Protein AF-A0A523TK66-F1 (afdb_monomer)

Secondary structure (DSSP, 8-state):
-PPPHHHHHHHHHHHHHHHHHHHHHTTTT-EEEEEPPPPPSSPPS-SPP--EEEEE-TT--EEEEE-TTS-EEE--GGGHHHHHHHHHHHHHHHHHHHHHHHT-

Foldseek 3Di:
DEDDPLLVLLLVLLLVCLVVLCVVQPVPFWDKDKAFFDDDPDDDPDYDGWIKIFIAGPVRDTQKIDHSSLDIDGDDPVCVVSVVVSSVVSVVSSVVSSCVVVVD

Nearest PDB structures (foldseek):
  8tly-assembly2_B  TM=4.287E-01  e=1.032E+00  Homo sapiens
  5af0-assembly2_B  TM=2.964E-01  e=1.178E+00  Bombyx mori
  5af0-assembly1_A  TM=2.945E-01  e=1.258E+00  Bombyx mori
  4fr9-assembly1_A  TM=3.362E-01  e=5.384E+00  Bacteroides fragilis NCTC 9343
  4ybg-assembly1_A  TM=3.022E-01  e=4.416E+00  Drosophila melanogaster

Solvent-accessible surface area (backbone atoms only — not comparable to full-atom values): 5913 Å² total; per-residue (Å²): 82,81,62,54,68,71,58,47,45,24,26,52,35,24,57,61,42,52,62,55,48,39,60,73,76,35,58,92,71,38,44,83,44,80,43,73,49,84,83,56,99,71,75,72,79,46,63,82,81,59,50,37,40,36,35,21,39,90,88,64,48,75,35,32,40,45,30,38,91,69,57,64,51,75,74,38,77,91,49,43,69,58,50,54,52,48,52,51,52,37,52,47,44,19,48,53,42,40,33,59,74,71,73,101

pLDDT: mean 92.03, std 9.5, range [56.28, 98.38]

Structure (mmCIF, N/CA/C/O backbone):
data_AF-A0A523TK66-F1
#
_entry.id   AF-A0A523TK66-F1
#
loop_
_atom_site.group_PDB
_atom_site.id
_atom_site.type_symbol
_atom_site.label_atom_id
_atom_site.label_alt_id
_atom_site.label_comp_id
_atom_site.label_asym_id
_atom_site.label_entity_id
_atom_site.label_seq_id
_atom_site.pdbx_PDB_ins_code
_atom_site.Cartn_x
_atom_site.Cartn_y
_atom_site.Cartn_z
_atom_site.occupancy
_atom_site.B_iso_or_equiv
_atom_site.auth_seq_id
_atom_site.auth_comp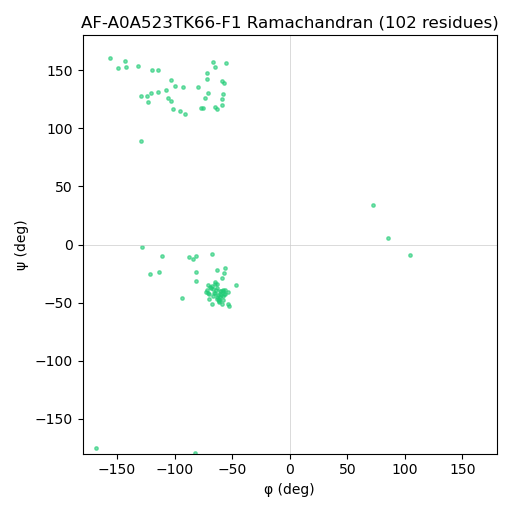_id
_atom_site.auth_asym_id
_atom_site.auth_atom_id
_atom_site.pdbx_PDB_model_num
ATOM 1 N N . MET A 1 1 ? 13.212 -17.825 -8.654 1.00 56.28 1 MET A N 1
ATOM 2 C CA . MET A 1 1 ? 12.532 -17.264 -9.837 1.00 56.28 1 MET A CA 1
ATOM 3 C C . MET A 1 1 ? 12.590 -15.759 -9.679 1.00 56.28 1 MET A C 1
ATOM 5 O O . MET A 1 1 ? 12.206 -15.297 -8.615 1.00 56.28 1 MET A O 1
ATOM 9 N N . VAL A 1 2 ? 13.178 -15.036 -10.632 1.00 67.25 2 VAL A N 1
ATOM 10 C CA . VAL A 1 2 ? 13.278 -13.569 -10.564 1.00 67.25 2 VAL A CA 1
ATOM 11 C C . VAL A 1 2 ? 11.933 -12.985 -10.990 1.00 67.25 2 VAL A C 1
ATOM 13 O O . VAL A 1 2 ? 11.325 -13.481 -11.938 1.00 67.25 2 VAL A O 1
ATOM 16 N N . GLU A 1 3 ? 11.445 -11.990 -10.256 1.00 75.12 3 GLU A N 1
ATOM 17 C CA . GLU A 1 3 ? 10.219 -11.262 -10.586 1.00 75.12 3 GLU A CA 1
ATOM 18 C C . GLU A 1 3 ? 10.337 -10.634 -11.991 1.00 75.12 3 GLU A C 1
ATOM 20 O O . GLU A 1 3 ? 11.347 -9.990 -12.276 1.00 75.12 3 GLU A O 1
ATOM 25 N N . PRO A 1 4 ? 9.361 -10.830 -12.900 1.00 86.94 4 PRO A N 1
ATOM 26 C CA . PRO A 1 4 ? 9.387 -10.195 -14.215 1.00 86.94 4 PRO A CA 1
ATOM 27 C C . PRO A 1 4 ? 9.465 -8.661 -14.104 1.00 86.94 4 PRO A C 1
ATOM 29 O O . PRO A 1 4 ? 8.709 -8.096 -13.311 1.00 86.94 4 PRO A O 1
ATOM 32 N N . PRO A 1 5 ? 10.263 -7.962 -14.938 1.00 89.69 5 PRO A N 1
ATOM 33 C CA . PRO A 1 5 ? 10.447 -6.508 -14.835 1.00 89.69 5 PRO A CA 1
ATOM 34 C C . PRO A 1 5 ? 9.141 -5.701 -14.831 1.00 89.69 5 PRO A C 1
ATOM 36 O O . PRO A 1 5 ? 8.976 -4.798 -14.019 1.00 89.69 5 PRO A O 1
ATOM 39 N N . ARG A 1 6 ? 8.164 -6.081 -15.670 1.00 92.06 6 ARG A N 1
ATOM 40 C CA . ARG A 1 6 ? 6.838 -5.433 -15.717 1.00 92.06 6 ARG A CA 1
ATOM 41 C C . ARG A 1 6 ? 6.097 -5.524 -14.378 1.00 92.06 6 ARG A C 1
ATOM 43 O O . ARG A 1 6 ? 5.459 -4.563 -13.964 1.00 92.06 6 ARG A O 1
ATOM 50 N N . LEU A 1 7 ? 6.179 -6.671 -13.696 1.00 91.25 7 LEU A N 1
ATOM 51 C CA . LEU A 1 7 ? 5.550 -6.857 -12.385 1.00 91.25 7 LEU A CA 1
ATOM 52 C C . LEU A 1 7 ? 6.298 -6.087 -11.301 1.00 91.25 7 LEU A C 1
ATOM 54 O O . LEU A 1 7 ? 5.659 -5.445 -10.472 1.00 91.25 7 LEU A O 1
ATOM 58 N N . GLN A 1 8 ? 7.630 -6.092 -11.355 1.00 92.38 8 GLN A N 1
ATOM 59 C CA . GLN A 1 8 ? 8.456 -5.353 -10.410 1.00 92.38 8 GLN A CA 1
ATOM 60 C C . GLN A 1 8 ? 8.134 -3.854 -10.429 1.00 92.38 8 GLN A C 1
ATOM 62 O O . GLN A 1 8 ? 7.866 -3.286 -9.375 1.00 92.38 8 GLN A O 1
ATOM 67 N N . VAL A 1 9 ? 8.054 -3.235 -11.612 1.00 94.19 9 VAL A N 1
ATOM 68 C CA . VAL A 1 9 ? 7.710 -1.808 -11.758 1.00 94.19 9 VAL A CA 1
ATOM 69 C C . VAL A 1 9 ? 6.349 -1.488 -11.140 1.00 94.19 9 VAL A C 1
ATOM 71 O O . VAL A 1 9 ? 6.210 -0.518 -10.395 1.00 94.19 9 VAL A O 1
ATOM 74 N N . GLN A 1 10 ? 5.340 -2.326 -11.391 1.00 95.75 10 GLN A N 1
ATOM 75 C CA . GLN A 1 10 ? 4.023 -2.141 -10.787 1.00 95.75 10 GLN A CA 1
ATOM 76 C C . GLN A 1 10 ? 4.066 -2.271 -9.264 1.00 95.75 10 GLN A C 1
ATOM 78 O O . GLN A 1 10 ? 3.451 -1.468 -8.564 1.00 95.75 10 GLN A O 1
ATOM 83 N N . PHE A 1 11 ? 4.756 -3.283 -8.738 1.00 94.88 11 PHE A N 1
ATOM 84 C CA . PHE A 1 11 ? 4.845 -3.513 -7.297 1.00 94.88 11 PHE A CA 1
ATOM 85 C C . PHE A 1 11 ? 5.608 -2.389 -6.597 1.00 94.88 11 PHE A C 1
ATOM 87 O O . PHE A 1 11 ? 5.132 -1.896 -5.577 1.00 94.88 11 PHE A O 1
ATOM 94 N N . ASP A 1 12 ? 6.710 -1.918 -7.180 1.00 95.38 12 ASP A N 1
ATOM 95 C CA . ASP A 1 12 ? 7.483 -0.778 -6.681 1.00 95.38 12 ASP A CA 1
ATOM 96 C C . ASP A 1 12 ? 6.623 0.499 -6.660 1.00 95.38 12 ASP A C 1
ATOM 98 O O . ASP A 1 12 ? 6.611 1.238 -5.671 1.00 95.38 12 ASP A O 1
ATOM 102 N N . ALA A 1 13 ? 5.827 0.736 -7.710 1.00 97.19 13 ALA A N 1
ATOM 103 C CA . ALA A 1 13 ? 4.899 1.863 -7.765 1.00 97.19 13 ALA A CA 1
ATOM 104 C C . ALA A 1 13 ? 3.820 1.782 -6.671 1.00 97.19 13 ALA A C 1
ATOM 106 O O . ALA A 1 13 ? 3.539 2.783 -6.005 1.00 97.19 13 ALA A O 1
ATOM 107 N N . ARG A 1 14 ? 3.245 0.592 -6.439 1.00 97.56 14 ARG A N 1
ATOM 108 C CA . ARG A 1 14 ? 2.274 0.372 -5.353 1.00 97.56 14 ARG A CA 1
ATOM 109 C C . ARG A 1 14 ? 2.914 0.593 -3.982 1.00 97.56 14 ARG A C 1
ATOM 111 O O . ARG A 1 14 ? 2.351 1.316 -3.165 1.00 97.56 14 ARG A O 1
ATOM 118 N N . GLU A 1 15 ? 4.092 0.025 -3.739 1.00 97.00 15 GLU A N 1
ATOM 119 C CA . 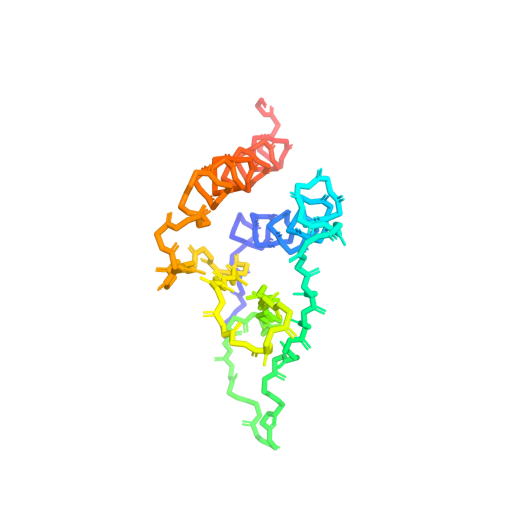GLU A 1 15 ? 4.833 0.178 -2.480 1.00 97.00 15 GLU A CA 1
ATOM 120 C C . GLU A 1 15 ? 5.131 1.651 -2.168 1.00 97.00 15 GLU A C 1
ATOM 122 O O . GLU A 1 15 ? 4.955 2.092 -1.033 1.00 97.00 15 GLU A O 1
ATOM 127 N N . LYS A 1 16 ? 5.488 2.436 -3.191 1.00 97.44 16 LYS A N 1
ATOM 128 C CA . LYS A 1 16 ? 5.757 3.872 -3.070 1.00 97.44 16 LYS A CA 1
ATOM 129 C C . LYS A 1 16 ? 4.499 4.709 -2.821 1.00 97.44 16 LYS A C 1
ATOM 131 O O . LYS A 1 16 ? 4.546 5.653 -2.034 1.00 97.44 16 LYS A O 1
ATOM 136 N N . ILE A 1 17 ? 3.386 4.417 -3.501 1.00 98.00 17 ILE A N 1
ATOM 137 C CA . ILE A 1 17 ? 2.195 5.282 -3.467 1.00 98.00 17 ILE A CA 1
ATOM 138 C C . ILE A 1 17 ? 1.322 5.059 -2.225 1.00 98.00 17 ILE A C 1
ATOM 140 O O . ILE A 1 17 ? 0.718 6.009 -1.734 1.00 98.00 17 ILE A O 1
ATOM 144 N N . ILE A 1 18 ? 1.274 3.841 -1.673 1.00 97.75 18 ILE A N 1
ATOM 145 C CA . ILE A 1 18 ? 0.463 3.514 -0.486 1.00 97.75 18 ILE A CA 1
ATOM 146 C C . ILE A 1 18 ? 0.714 4.466 0.704 1.00 97.75 18 ILE A C 1
ATOM 148 O O . ILE A 1 18 ? -0.265 5.038 1.192 1.00 97.75 18 ILE A O 1
ATOM 152 N N . PRO A 1 19 ? 1.960 4.704 1.173 1.00 97.88 19 PRO A N 1
ATOM 153 C CA . PRO A 1 19 ? 2.204 5.627 2.286 1.00 97.88 19 PRO A CA 1
ATOM 154 C C . PRO A 1 19 ? 1.806 7.074 1.959 1.00 97.88 19 PRO A C 1
ATOM 156 O O . PRO A 1 19 ? 1.290 7.780 2.819 1.00 97.88 19 PRO A O 1
ATOM 159 N N . ILE A 1 20 ? 1.967 7.509 0.705 1.00 97.88 20 ILE A N 1
ATOM 160 C CA . ILE A 1 20 ? 1.564 8.854 0.262 1.00 97.88 20 ILE A CA 1
ATOM 161 C C . ILE A 1 20 ? 0.040 9.013 0.350 1.00 97.88 20 ILE A C 1
ATOM 163 O O . ILE A 1 20 ? -0.465 10.042 0.798 1.00 97.88 20 ILE A O 1
ATOM 167 N N . LEU A 1 21 ? -0.710 7.988 -0.058 1.00 97.56 21 LEU A N 1
ATOM 168 C CA . LEU A 1 21 ? -2.171 8.001 0.004 1.00 97.56 21 LEU A CA 1
ATOM 169 C C . LEU A 1 21 ? -2.689 7.900 1.437 1.00 97.56 21 LEU A C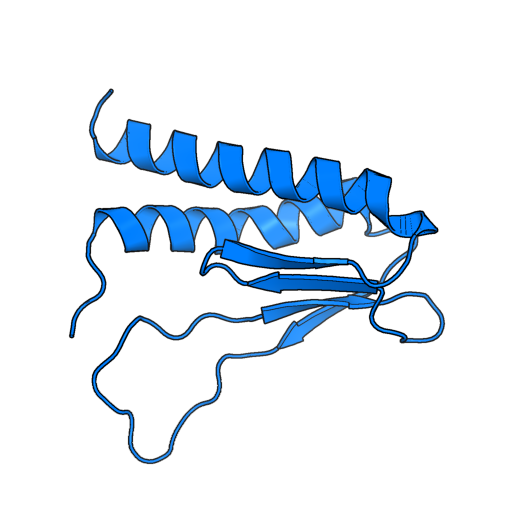 1
ATOM 171 O O . LEU A 1 21 ? -3.692 8.535 1.758 1.00 97.56 21 LEU A O 1
ATOM 175 N N . PHE A 1 22 ? -1.996 7.158 2.303 1.00 97.38 22 PHE A N 1
ATOM 176 C CA . PHE A 1 22 ? -2.279 7.179 3.733 1.00 97.38 22 PHE A CA 1
ATOM 177 C C . PHE A 1 22 ? -2.133 8.602 4.295 1.00 97.38 22 PHE A C 1
ATOM 179 O O . PHE A 1 22 ? -3.070 9.117 4.902 1.00 97.38 22 PHE A O 1
ATOM 186 N N . GLU A 1 23 ? -1.007 9.271 4.034 1.00 97.31 23 GLU A N 1
ATOM 187 C CA . GLU A 1 23 ? -0.768 10.645 4.498 1.00 97.31 23 GLU A CA 1
ATOM 188 C C . GLU A 1 23 ? -1.845 11.620 3.992 1.00 97.31 23 GLU A C 1
ATOM 190 O O . GLU A 1 23 ? -2.307 12.487 4.731 1.00 97.31 23 GLU A O 1
ATOM 195 N N . LYS A 1 24 ? -2.287 11.442 2.743 1.00 96.94 24 LYS A N 1
ATOM 196 C CA . LYS A 1 24 ? -3.297 12.284 2.089 1.00 96.94 24 LYS A CA 1
ATOM 197 C C . LYS A 1 24 ? -4.714 12.081 2.633 1.00 96.94 24 LYS A C 1
ATOM 199 O O . LYS A 1 24 ? -5.466 13.050 2.714 1.00 96.94 24 LYS A O 1
ATOM 204 N N . TYR A 1 25 ? -5.104 10.844 2.943 1.00 96.06 25 TYR A N 1
ATOM 205 C CA . TYR A 1 25 ? -6.505 10.506 3.234 1.00 96.06 25 TYR A CA 1
ATOM 206 C C . TYR A 1 25 ? -6.788 10.066 4.664 1.00 96.06 25 TYR A C 1
ATOM 208 O O . TYR A 1 25 ? -7.931 10.160 5.103 1.00 96.06 25 TYR A O 1
ATOM 216 N N . CYS A 1 26 ? -5.783 9.568 5.379 1.00 93.00 26 CYS A N 1
ATOM 217 C CA . CYS A 1 26 ? -5.992 8.801 6.604 1.00 93.00 26 CYS A CA 1
ATOM 218 C C . CYS A 1 26 ? -5.307 9.410 7.833 1.00 93.00 26 CYS A C 1
ATOM 220 O O . CYS A 1 26 ? -5.786 9.190 8.942 1.00 93.00 26 CYS A O 1
ATOM 222 N N . LYS A 1 27 ? -4.229 10.190 7.653 1.00 89.00 27 LYS A N 1
ATOM 223 C CA . LYS A 1 27 ? -3.311 10.636 8.723 1.00 89.00 27 LYS A CA 1
ATOM 224 C C . LYS A 1 27 ? -3.972 11.178 9.994 1.00 89.00 27 LYS A C 1
ATOM 226 O O . LYS A 1 27 ? -3.434 11.003 11.079 1.00 89.00 27 LYS A O 1
ATOM 231 N N . ASN A 1 28 ? -5.105 11.861 9.862 1.00 89.31 28 ASN A N 1
ATOM 232 C CA . ASN A 1 28 ? -5.739 12.535 10.994 1.00 89.31 28 ASN A CA 1
ATOM 233 C C . ASN A 1 28 ? -6.573 11.600 11.882 1.00 89.31 28 ASN A C 1
ATOM 235 O O . ASN A 1 28 ? -6.786 11.932 13.040 1.00 89.31 28 ASN A O 1
ATOM 239 N N . ASN A 1 29 ? -7.046 10.470 11.344 1.00 93.31 29 ASN A N 1
ATOM 240 C CA . ASN A 1 29 ? -8.060 9.623 11.991 1.00 93.31 29 ASN A CA 1
ATOM 241 C C . ASN A 1 29 ? -7.645 8.148 12.091 1.00 93.31 29 ASN A C 1
ATOM 243 O O . ASN A 1 29 ? -8.423 7.315 12.546 1.00 93.31 29 ASN A O 1
ATOM 247 N N . TYR A 1 30 ? -6.471 7.798 11.568 1.00 96.75 30 TYR A N 1
ATOM 248 C CA . TYR A 1 30 ? -6.018 6.420 11.479 1.00 96.75 30 TYR A CA 1
ATOM 249 C C . TYR A 1 30 ? -4.521 6.329 11.731 1.00 96.75 30 TYR A C 1
ATOM 251 O O . TYR A 1 30 ? -3.764 7.273 11.509 1.00 96.75 30 TYR A O 1
ATOM 259 N N . GLN A 1 31 ? -4.087 5.142 12.129 1.00 97.06 31 GLN A N 1
ATOM 260 C CA . GLN A 1 31 ? -2.692 4.795 12.332 1.00 97.06 31 GLN A CA 1
ATOM 261 C C . GLN A 1 31 ? -2.174 3.963 11.161 1.00 97.06 31 GLN A C 1
ATOM 263 O O . GLN A 1 31 ? -2.862 3.073 10.655 1.00 97.06 31 GLN A O 1
ATOM 268 N N . PHE A 1 32 ? -0.930 4.224 10.763 1.00 97.31 32 PHE A N 1
ATOM 269 C CA . PHE A 1 32 ? -0.235 3.464 9.730 1.00 97.31 32 PHE A CA 1
ATOM 270 C C . PHE A 1 32 ? 0.776 2.518 10.356 1.00 97.31 32 PHE A C 1
ATOM 272 O O . PHE A 1 32 ? 1.675 2.948 11.077 1.00 97.31 32 PHE A O 1
ATOM 279 N N . VAL A 1 33 ? 0.653 1.227 10.061 1.00 97.19 33 VAL A N 1
ATOM 280 C CA . VAL A 1 33 ? 1.570 0.200 10.558 1.00 97.19 33 VAL A CA 1
ATOM 281 C C . VAL A 1 33 ? 2.167 -0.554 9.379 1.00 97.19 33 VAL A C 1
ATOM 283 O O . VAL A 1 33 ? 1.448 -1.145 8.576 1.00 97.19 33 VAL A O 1
ATOM 286 N N . ILE A 1 34 ? 3.495 -0.558 9.292 1.00 96.88 34 ILE A N 1
ATOM 287 C CA . ILE A 1 34 ? 4.233 -1.286 8.259 1.00 96.88 34 ILE A CA 1
ATOM 288 C C . ILE A 1 34 ? 4.647 -2.638 8.834 1.00 96.88 34 ILE A C 1
ATOM 290 O O . ILE A 1 34 ? 5.448 -2.708 9.765 1.00 96.88 34 ILE A O 1
ATOM 294 N N . ILE A 1 35 ? 4.104 -3.714 8.274 1.00 95.00 35 ILE A N 1
ATOM 295 C CA . ILE A 1 35 ? 4.502 -5.080 8.599 1.00 95.00 35 ILE A CA 1
ATOM 296 C C . ILE A 1 35 ? 5.618 -5.480 7.627 1.00 95.00 35 ILE A C 1
ATOM 298 O O . ILE A 1 35 ? 5.353 -5.594 6.424 1.00 95.00 35 ILE A O 1
ATOM 302 N N . PRO A 1 36 ? 6.864 -5.669 8.098 1.00 92.06 36 PRO A N 1
ATOM 303 C CA . PRO A 1 36 ? 7.962 -6.050 7.223 1.00 92.06 36 PRO A CA 1
ATOM 304 C C . PRO A 1 36 ? 7.721 -7.448 6.632 1.00 92.06 36 PRO A C 1
ATOM 306 O O . PRO A 1 36 ? 7.062 -8.283 7.261 1.00 92.06 36 PRO A O 1
ATOM 309 N N . PRO A 1 37 ? 8.269 -7.739 5.442 1.00 89.06 37 PRO A N 1
ATOM 310 C CA . PRO A 1 37 ? 8.210 -9.084 4.891 1.00 89.06 37 PRO A CA 1
ATOM 311 C C . PRO A 1 37 ? 8.874 -10.092 5.835 1.00 89.06 37 PRO A C 1
ATOM 313 O O . PRO A 1 37 ? 9.936 -9.828 6.400 1.00 89.06 37 PRO A O 1
ATOM 316 N N . THR A 1 38 ? 8.289 -11.283 5.968 1.00 82.31 38 THR A N 1
ATOM 317 C CA . THR A 1 38 ? 8.869 -12.350 6.790 1.00 82.31 38 THR A CA 1
ATOM 318 C C . THR A 1 38 ? 10.227 -12.781 6.233 1.00 82.31 38 THR A C 1
ATOM 320 O O . THR A 1 38 ? 10.323 -13.327 5.127 1.00 82.31 38 THR A O 1
ATOM 323 N N . ILE A 1 39 ? 11.286 -12.569 7.014 1.00 74.06 39 ILE A N 1
ATOM 324 C CA . ILE A 1 39 ? 12.623 -13.083 6.712 1.00 74.06 39 ILE A CA 1
ATOM 325 C C . ILE A 1 39 ? 12.625 -14.568 7.079 1.00 74.06 39 ILE A C 1
ATOM 327 O O . ILE A 1 39 ? 12.408 -14.935 8.230 1.00 74.06 39 ILE A O 1
ATOM 331 N N . GLU A 1 40 ? 12.835 -15.434 6.093 1.00 72.12 40 GLU A N 1
ATOM 332 C CA . GLU A 1 40 ? 12.982 -16.870 6.337 1.00 72.12 40 GLU A CA 1
ATOM 333 C C . GLU A 1 40 ? 14.471 -17.175 6.502 1.00 72.12 40 GLU A C 1
ATOM 335 O O . GLU A 1 40 ? 15.275 -16.717 5.693 1.00 72.12 40 GLU A O 1
ATOM 340 N N . LEU A 1 41 ? 14.826 -17.981 7.510 1.00 67.69 41 LEU A N 1
ATOM 341 C CA . LEU A 1 41 ? 16.198 -18.464 7.744 1.00 67.69 41 LEU A CA 1
ATOM 342 C C . LEU A 1 41 ? 16.782 -19.218 6.532 1.00 67.69 41 LEU A C 1
ATOM 344 O O . LEU A 1 41 ? 17.994 -19.246 6.363 1.00 67.69 41 LEU A O 1
ATOM 348 N N . ASN A 1 42 ? 15.920 -19.779 5.674 1.00 71.25 42 ASN A N 1
ATOM 349 C CA . ASN A 1 42 ? 16.270 -20.413 4.403 1.00 71.25 42 ASN A CA 1
ATOM 350 C C . ASN A 1 42 ? 15.389 -19.827 3.285 1.00 71.25 42 ASN A C 1
ATOM 352 O O . ASN A 1 42 ? 14.296 -20.351 3.045 1.00 71.25 42 ASN A O 1
ATOM 356 N N . PRO A 1 43 ? 15.802 -18.729 2.624 1.00 67.50 43 PRO A N 1
ATOM 357 C CA . PRO A 1 43 ? 14.978 -18.070 1.622 1.00 67.50 43 PRO A CA 1
ATOM 358 C C . PRO A 1 43 ? 14.765 -18.994 0.422 1.00 67.50 43 PRO A C 1
ATOM 360 O O . PRO A 1 43 ? 15.709 -19.386 -0.267 1.00 67.50 43 PRO A O 1
ATOM 363 N N . ARG A 1 44 ? 13.505 -19.343 0.155 1.00 66.69 44 ARG A N 1
ATOM 364 C CA . ARG A 1 44 ? 13.153 -20.050 -1.078 1.00 66.69 44 ARG A CA 1
ATOM 365 C C . ARG A 1 44 ? 13.272 -19.085 -2.263 1.00 66.69 44 ARG A C 1
ATOM 367 O O . ARG A 1 44 ? 12.884 -17.923 -2.130 1.00 66.69 44 ARG A O 1
ATOM 374 N N . PRO A 1 45 ? 13.753 -19.536 -3.435 1.00 64.62 45 PRO A N 1
ATOM 375 C CA . PRO A 1 45 ? 13.737 -18.712 -4.635 1.00 64.62 45 PRO A CA 1
ATOM 376 C C . PRO A 1 45 ? 12.298 -18.302 -4.965 1.00 64.62 45 PRO A C 1
ATOM 378 O O . PRO A 1 45 ? 11.461 -19.160 -5.235 1.00 64.62 45 PRO A O 1
ATOM 381 N N . GLY A 1 46 ? 12.015 -17.005 -5.005 1.00 67.19 46 GLY A N 1
ATOM 382 C CA . GLY A 1 46 ? 10.663 -16.496 -5.216 1.00 67.19 46 GLY A CA 1
ATOM 383 C C . GLY A 1 46 ? 10.636 -14.997 -5.511 1.00 67.19 46 GLY A C 1
ATOM 384 O O . GLY A 1 46 ? 11.703 -14.394 -5.646 1.00 67.19 46 GLY A O 1
ATOM 385 N N . PRO A 1 47 ? 9.429 -14.416 -5.628 1.00 71.81 47 PRO A N 1
ATOM 386 C CA . PRO A 1 47 ? 9.242 -12.982 -5.827 1.00 71.81 47 PRO A CA 1
ATOM 387 C C . PRO A 1 47 ? 9.930 -12.166 -4.732 1.00 71.81 47 PRO A C 1
ATOM 389 O O . PRO A 1 47 ? 10.134 -12.652 -3.614 1.00 71.81 47 PRO A O 1
ATOM 392 N N . ILE A 1 48 ? 10.256 -10.911 -5.045 1.00 82.94 48 ILE A N 1
ATOM 393 C CA . ILE A 1 48 ? 10.808 -9.977 -4.063 1.00 82.94 48 ILE A CA 1
ATOM 394 C C . ILE A 1 48 ? 9.789 -9.853 -2.926 1.00 82.94 48 ILE A C 1
ATOM 396 O O . ILE A 1 48 ? 8.608 -9.587 -3.161 1.00 82.94 48 ILE A O 1
ATOM 400 N N . LYS A 1 49 ? 10.224 -10.103 -1.686 1.00 85.75 49 LYS A N 1
ATOM 401 C CA . LYS A 1 49 ? 9.334 -10.004 -0.527 1.00 85.75 49 LYS A CA 1
ATOM 402 C C . LYS A 1 49 ? 9.007 -8.532 -0.266 1.00 85.75 49 LYS A C 1
ATOM 404 O O . LYS A 1 49 ? 9.916 -7.711 -0.192 1.00 85.75 49 LYS A O 1
ATOM 409 N N . ARG A 1 50 ? 7.721 -8.217 -0.102 1.00 89.44 50 ARG A N 1
ATOM 410 C CA . ARG A 1 50 ? 7.200 -6.850 0.055 1.00 89.44 50 ARG A CA 1
ATOM 411 C C . ARG A 1 50 ? 6.594 -6.645 1.447 1.00 89.44 50 ARG A C 1
ATOM 413 O O . ARG A 1 50 ? 6.071 -7.609 2.017 1.00 89.44 50 ARG A O 1
ATOM 420 N N . PRO A 1 51 ? 6.627 -5.423 2.001 1.00 94.69 51 PRO A N 1
ATOM 421 C CA . PRO A 1 51 ? 5.906 -5.115 3.230 1.00 94.69 51 PRO A CA 1
ATOM 422 C C . PRO A 1 51 ? 4.388 -5.182 3.019 1.00 94.69 51 PRO A C 1
ATOM 424 O O . PRO A 1 51 ? 3.887 -5.013 1.908 1.00 94.69 51 PRO A O 1
ATOM 427 N N . THR A 1 52 ? 3.644 -5.396 4.103 1.00 96.62 52 THR A N 1
ATOM 428 C CA . THR A 1 52 ? 2.188 -5.194 4.128 1.00 96.62 52 THR A CA 1
ATOM 429 C C . THR A 1 52 ? 1.871 -3.948 4.942 1.00 96.62 52 THR A C 1
ATOM 431 O O . THR A 1 52 ? 2.388 -3.767 6.042 1.00 96.62 52 THR A O 1
ATOM 434 N N . PHE A 1 53 ? 1.015 -3.086 4.408 1.00 97.94 53 PHE A N 1
ATOM 435 C CA . PHE A 1 53 ? 0.635 -1.828 5.036 1.00 97.94 53 PHE A CA 1
ATOM 436 C C . PHE A 1 53 ? -0.729 -1.977 5.694 1.00 97.94 53 PHE A C 1
ATOM 438 O O . PHE A 1 53 ? -1.721 -2.232 5.014 1.00 97.94 53 PHE A O 1
ATOM 445 N N . HIS A 1 54 ? -0.781 -1.841 7.012 1.00 98.12 54 HIS A N 1
ATOM 446 C CA . HIS A 1 54 ? -2.013 -1.877 7.790 1.00 98.12 54 HIS A CA 1
ATOM 447 C C . HIS A 1 54 ? -2.462 -0.457 8.118 1.00 98.12 54 HIS A C 1
ATOM 449 O O . HIS A 1 54 ? -1.659 0.374 8.544 1.00 98.12 54 HIS A O 1
ATOM 455 N N . ILE A 1 55 ? -3.761 -0.215 7.974 1.00 97.75 55 ILE A N 1
ATOM 456 C CA . ILE A 1 55 ? -4.441 0.965 8.499 1.00 97.75 55 ILE A CA 1
ATOM 457 C C . ILE A 1 55 ? -5.256 0.518 9.704 1.00 97.75 55 ILE A C 1
ATOM 459 O O . ILE A 1 55 ? -6.042 -0.428 9.601 1.00 97.75 55 ILE A O 1
ATOM 463 N N . ARG A 1 56 ? -5.050 1.177 10.842 1.00 97.88 56 ARG A N 1
ATOM 464 C CA . ARG A 1 56 ? -5.759 0.897 12.093 1.00 97.88 56 ARG A CA 1
ATOM 465 C C . ARG A 1 56 ? -6.534 2.118 12.566 1.00 97.88 56 ARG A C 1
ATOM 467 O O . ARG A 1 56 ? -6.122 3.237 12.276 1.00 97.88 56 ARG A O 1
ATOM 474 N N . ASP A 1 57 ? -7.643 1.904 13.258 1.00 95.94 57 ASP A N 1
ATOM 475 C CA . ASP A 1 57 ? -8.392 2.982 13.911 1.00 95.94 57 ASP A CA 1
ATOM 476 C C . ASP A 1 57 ? -7.776 3.348 15.273 1.00 95.94 57 ASP A C 1
ATOM 478 O O . ASP A 1 57 ? -6.767 2.774 15.693 1.00 95.94 57 ASP A O 1
ATOM 482 N N . ASP A 1 58 ? -8.389 4.306 15.969 1.00 93.00 58 ASP A N 1
ATOM 483 C CA . ASP A 1 58 ? -7.932 4.789 17.277 1.00 93.00 58 ASP A CA 1
ATOM 484 C C . ASP A 1 58 ? -7.964 3.715 18.376 1.00 93.00 58 ASP A C 1
ATOM 486 O O . ASP A 1 58 ? -7.235 3.816 19.364 1.00 93.00 58 ASP A O 1
ATOM 490 N N . SER A 1 59 ? -8.775 2.665 18.205 1.00 94.44 59 SER A N 1
ATOM 491 C CA . SER A 1 59 ? -8.810 1.516 19.117 1.00 94.44 59 SER A CA 1
ATOM 492 C C . SER A 1 59 ? -7.692 0.504 18.838 1.00 94.44 59 SER A C 1
ATOM 494 O O . SER A 1 59 ? -7.453 -0.408 19.632 1.00 94.44 59 SER A O 1
ATOM 496 N N . GLY A 1 60 ? -6.976 0.674 17.723 1.00 94.38 60 GLY A N 1
ATOM 497 C CA . GLY A 1 60 ? -5.946 -0.236 17.245 1.00 94.38 60 GLY A CA 1
ATOM 498 C C . GLY A 1 60 ? -6.493 -1.399 16.415 1.00 94.38 60 GLY A C 1
ATOM 499 O O . GLY A 1 60 ? -5.713 -2.278 16.028 1.00 94.38 60 GLY A O 1
ATOM 500 N N . GLU A 1 61 ? -7.789 -1.432 16.100 1.00 96.56 61 GLU A N 1
ATOM 501 C CA . GLU A 1 61 ? -8.377 -2.469 15.253 1.00 96.56 61 GLU A CA 1
ATOM 502 C C . GLU A 1 61 ? -7.958 -2.299 13.790 1.00 96.56 61 GLU A C 1
ATOM 504 O O . GLU A 1 61 ? -7.714 -1.195 13.307 1.00 96.56 61 GLU A O 1
ATOM 509 N N . LEU A 1 62 ? -7.829 -3.417 13.069 1.00 97.31 62 LEU A N 1
ATOM 510 C CA . LEU A 1 62 ? -7.455 -3.398 11.657 1.00 97.31 62 LEU A CA 1
ATOM 511 C C . LEU A 1 62 ? -8.647 -2.948 10.808 1.00 97.31 62 LEU A C 1
ATOM 513 O O . LEU A 1 62 ? -9.663 -3.634 10.733 1.00 97.31 62 LEU A O 1
ATOM 517 N N . VAL A 1 63 ? -8.478 -1.824 10.121 1.00 97.44 63 VAL A N 1
ATOM 518 C CA . VAL A 1 63 ? -9.503 -1.206 9.274 1.00 97.44 63 VAL A CA 1
ATOM 519 C C . VAL A 1 63 ? -9.352 -1.675 7.832 1.00 97.44 63 VAL A C 1
ATOM 521 O O . VAL A 1 63 ? -10.324 -2.061 7.187 1.00 97.44 63 VAL A O 1
ATOM 524 N N . ALA A 1 64 ? -8.121 -1.671 7.327 1.00 98.19 64 ALA A N 1
ATOM 525 C CA . ALA A 1 64 ? -7.788 -2.129 5.987 1.00 98.19 64 ALA A CA 1
ATOM 526 C C . ALA A 1 64 ? -6.322 -2.558 5.908 1.00 98.19 64 ALA A C 1
ATOM 528 O O . ALA A 1 64 ? -5.491 -2.134 6.717 1.00 98.19 64 ALA A O 1
ATOM 529 N N . PHE A 1 65 ? -5.988 -3.352 4.893 1.00 97.94 65 PHE A N 1
ATOM 530 C CA 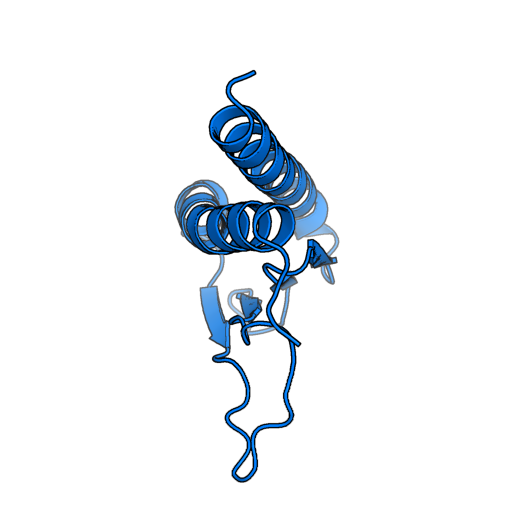. PHE A 1 65 ? -4.598 -3.578 4.516 1.00 97.94 65 PHE A CA 1
ATOM 531 C C . PHE A 1 65 ? -4.374 -3.412 3.016 1.00 97.94 65 PHE A C 1
ATOM 533 O O . PHE A 1 65 ? -5.264 -3.655 2.195 1.00 97.94 65 PHE A O 1
ATOM 540 N N . PHE A 1 66 ? -3.139 -3.053 2.676 1.00 97.88 66 PHE A N 1
ATOM 541 C CA . PHE A 1 66 ? -2.650 -2.966 1.311 1.00 97.88 66 PHE A CA 1
ATOM 542 C C . PHE A 1 66 ? -1.337 -3.732 1.179 1.00 97.88 66 PHE A C 1
ATOM 544 O O . PHE A 1 66 ? -0.395 -3.504 1.938 1.00 97.88 66 PHE A O 1
ATOM 551 N N . ASN A 1 67 ? -1.264 -4.631 0.203 1.00 95.69 67 ASN A N 1
ATOM 552 C CA . ASN A 1 67 ? -0.041 -5.331 -0.160 1.00 95.69 67 ASN A CA 1
ATOM 553 C C . ASN A 1 67 ? 0.388 -4.914 -1.583 1.00 95.69 67 ASN A C 1
ATOM 555 O O . ASN A 1 67 ? -0.443 -4.946 -2.497 1.00 95.69 67 ASN A O 1
ATOM 559 N N . PRO A 1 68 ? 1.665 -4.550 -1.811 1.00 94.94 68 PRO A N 1
ATOM 560 C CA . PRO A 1 68 ? 2.179 -4.181 -3.134 1.00 94.94 68 PRO A CA 1
ATOM 561 C C . PRO A 1 68 ? 1.998 -5.238 -4.230 1.00 94.94 68 PRO A C 1
ATOM 563 O O . PRO A 1 68 ? 1.970 -4.890 -5.408 1.00 94.94 68 PRO A O 1
ATOM 566 N N . TRP A 1 69 ? 1.788 -6.510 -3.883 1.00 91.88 69 TRP A N 1
ATOM 567 C CA . TRP A 1 69 ? 1.422 -7.549 -4.852 1.00 91.88 69 TRP A CA 1
ATOM 568 C C . TRP A 1 69 ? 0.022 -7.364 -5.463 1.00 91.88 69 TRP A C 1
ATOM 570 O O . TRP A 1 69 ? -0.322 -8.049 -6.421 1.00 91.88 69 TRP A O 1
ATOM 580 N N . GLY A 1 70 ? -0.776 -6.421 -4.953 1.00 89.38 70 GLY A N 1
ATOM 581 C CA . GLY A 1 70 ? -2.120 -6.096 -5.438 1.00 89.38 70 GLY A CA 1
ATOM 582 C C . GLY A 1 70 ? -3.243 -6.617 -4.540 1.00 89.38 70 GLY A C 1
ATOM 583 O O . GLY A 1 70 ? -4.392 -6.226 -4.722 1.00 89.38 70 GLY A O 1
ATOM 584 N N . THR A 1 71 ? -2.926 -7.450 -3.548 1.00 93.56 71 THR A N 1
ATOM 585 C CA . THR A 1 71 ? -3.903 -7.913 -2.557 1.00 93.56 71 THR A CA 1
ATOM 586 C C . THR A 1 71 ? -4.227 -6.793 -1.575 1.00 93.56 71 THR A C 1
ATOM 588 O O . THR A 1 71 ? -3.336 -6.233 -0.935 1.00 93.56 71 THR A O 1
ATOM 591 N N . THR A 1 72 ? -5.508 -6.484 -1.417 1.00 96.94 72 THR A N 1
ATOM 592 C CA . THR A 1 72 ? -5.999 -5.472 -0.479 1.00 96.94 72 THR A CA 1
ATOM 593 C C . THR A 1 72 ? -7.315 -5.947 0.136 1.00 96.94 72 THR A C 1
ATOM 595 O O . THR A 1 72 ? -8.041 -6.732 -0.477 1.00 96.94 72 THR A O 1
ATOM 598 N N . ALA A 1 73 ? -7.635 -5.493 1.347 1.00 97.94 73 ALA A N 1
ATOM 599 C CA . ALA A 1 73 ? -8.941 -5.742 1.957 1.00 97.94 73 ALA A CA 1
ATOM 600 C C . ALA A 1 73 ? -9.355 -4.596 2.881 1.00 97.94 73 ALA A C 1
ATOM 602 O O . ALA A 1 73 ? -8.506 -3.929 3.473 1.00 97.94 73 ALA A O 1
ATOM 603 N N . CYS A 1 74 ? -10.668 -4.416 3.019 1.00 97.94 74 CYS A N 1
ATOM 604 C CA . CYS A 1 74 ? -11.306 -3.471 3.928 1.00 97.94 74 CYS A CA 1
ATOM 605 C C . CYS A 1 74 ? -12.206 -4.255 4.887 1.00 97.94 74 CYS A C 1
ATOM 607 O O . CYS A 1 74 ? -12.997 -5.082 4.437 1.00 97.94 74 CYS A O 1
ATOM 609 N N . TYR A 1 75 ? -12.079 -3.999 6.185 1.00 97.62 75 TYR A N 1
ATOM 610 C CA . TYR A 1 75 ? -12.796 -4.711 7.250 1.00 97.62 75 TYR A CA 1
ATOM 611 C C . TYR A 1 75 ? -13.837 -3.848 7.965 1.00 97.62 75 TYR A C 1
ATOM 613 O O . TYR A 1 75 ? -14.623 -4.364 8.755 1.00 97.62 75 TYR A O 1
ATOM 621 N N . LYS A 1 76 ? -13.842 -2.541 7.694 1.00 95.94 76 LYS A N 1
ATOM 622 C CA . LYS A 1 76 ? -14.740 -1.559 8.303 1.00 95.94 76 LYS A CA 1
ATOM 623 C C . LYS A 1 76 ? -15.504 -0.818 7.214 1.00 95.94 76 LYS A C 1
ATOM 625 O O . LYS A 1 76 ? -14.895 -0.305 6.272 1.00 95.94 76 LYS A O 1
ATOM 630 N N . GLU A 1 77 ? -16.825 -0.773 7.333 1.00 95.75 77 GLU A N 1
ATOM 631 C CA . GLU A 1 77 ? -17.703 -0.195 6.308 1.00 95.75 77 GLU A CA 1
ATOM 632 C C . GLU A 1 77 ? -17.523 1.326 6.219 1.00 95.75 77 GLU A C 1
ATOM 634 O O . GLU A 1 77 ? -17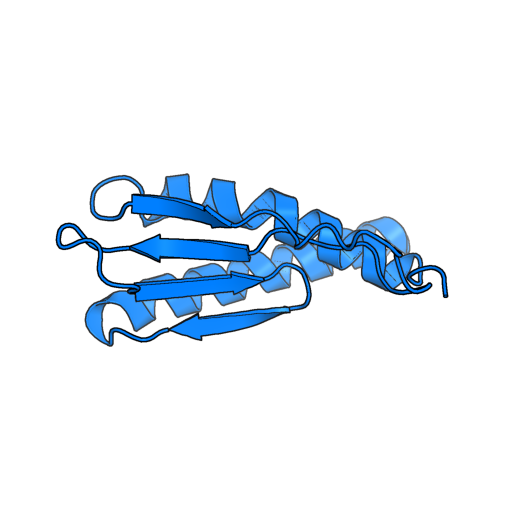.455 1.899 5.133 1.00 95.75 77 GLU A O 1
ATOM 639 N N . GLU A 1 78 ? -17.323 1.986 7.359 1.00 94.44 78 GLU A N 1
ATOM 640 C CA . GLU A 1 78 ? -17.065 3.420 7.453 1.00 94.44 78 GLU A CA 1
ATOM 641 C C . GLU A 1 78 ? -15.817 3.853 6.667 1.00 94.44 78 GLU A C 1
ATOM 643 O O . GLU A 1 78 ? -15.770 4.959 6.127 1.00 94.44 78 GLU A O 1
ATOM 648 N N . PHE A 1 79 ? -14.831 2.964 6.521 1.00 96.62 79 PHE A N 1
ATOM 649 C CA . PHE A 1 79 ? -13.603 3.229 5.775 1.00 96.62 79 PHE A CA 1
ATOM 650 C C . PHE A 1 79 ? -13.717 2.910 4.279 1.00 96.62 79 PHE A C 1
ATOM 652 O O . PHE A 1 79 ? -12.850 3.304 3.495 1.00 96.62 79 PHE A O 1
ATOM 659 N N . LYS A 1 80 ? -14.792 2.240 3.843 1.00 97.25 80 LYS A N 1
ATOM 660 C CA . LYS A 1 80 ? -14.920 1.698 2.483 1.00 97.25 80 LYS A CA 1
ATOM 661 C C . LYS A 1 80 ? -14.743 2.754 1.392 1.00 97.25 80 LYS A C 1
ATOM 663 O O . LYS A 1 80 ? -14.078 2.508 0.389 1.00 97.25 80 LYS A O 1
ATOM 668 N N . HIS A 1 81 ? -15.269 3.956 1.615 1.00 97.25 81 HIS A N 1
ATOM 669 C CA . HIS A 1 81 ? -15.156 5.065 0.670 1.00 97.25 81 HIS A CA 1
ATOM 670 C C . HIS A 1 81 ? -13.709 5.571 0.497 1.00 97.25 81 HIS A C 1
ATOM 672 O O . HIS A 1 81 ? -13.294 5.891 -0.621 1.00 97.25 81 HIS A O 1
ATOM 678 N N . ILE A 1 82 ? -12.925 5.620 1.583 1.00 97.31 82 ILE A N 1
ATOM 679 C CA . ILE A 1 82 ? -11.498 5.972 1.543 1.00 97.31 82 ILE A CA 1
ATOM 680 C C . ILE A 1 82 ? -10.723 4.841 0.874 1.00 97.31 82 ILE A C 1
ATOM 682 O O . I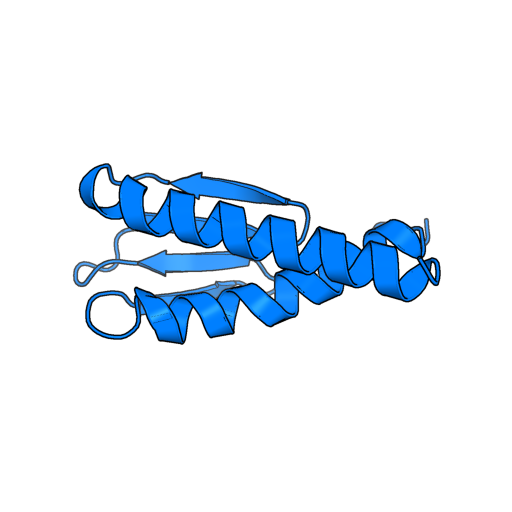LE A 1 82 ? -9.935 5.094 -0.039 1.00 97.31 82 ILE A O 1
ATOM 686 N N . PHE A 1 83 ? -11.000 3.600 1.276 1.00 98.06 83 PHE A N 1
ATOM 687 C CA . PHE A 1 83 ? -10.392 2.403 0.709 1.00 98.06 83 PHE A CA 1
ATOM 688 C C . PHE A 1 83 ? -10.551 2.347 -0.813 1.00 98.06 83 PHE A C 1
ATOM 690 O O . PHE A 1 83 ? -9.556 2.217 -1.522 1.00 98.06 83 PHE A O 1
ATOM 697 N N . ASP A 1 84 ? -11.766 2.524 -1.334 1.00 98.19 84 ASP A N 1
ATOM 698 C CA . ASP A 1 84 ? -12.030 2.466 -2.776 1.00 98.19 84 ASP A CA 1
ATOM 699 C C . ASP A 1 84 ? -11.289 3.563 -3.547 1.00 98.19 84 ASP A C 1
ATOM 701 O O . ASP A 1 84 ? -10.764 3.326 -4.642 1.00 98.19 84 ASP A O 1
ATOM 705 N N . ARG A 1 85 ? -11.177 4.761 -2.960 1.00 97.88 85 ARG A N 1
ATOM 706 C CA . ARG A 1 85 ? -10.390 5.854 -3.540 1.00 97.88 85 ARG A CA 1
ATOM 707 C C . ARG A 1 85 ? -8.897 5.525 -3.550 1.00 97.88 85 ARG A C 1
ATOM 709 O O . ARG A 1 85 ? -8.249 5.726 -4.578 1.00 97.88 85 ARG A O 1
ATOM 716 N N . MET A 1 86 ? -8.365 4.981 -2.456 1.00 98.06 86 MET A N 1
ATOM 717 C CA . MET A 1 86 ? -6.972 4.541 -2.385 1.00 98.06 86 MET A CA 1
ATOM 718 C C . MET A 1 86 ? -6.688 3.432 -3.398 1.00 98.06 86 MET A C 1
ATOM 720 O O . MET A 1 86 ? -5.744 3.562 -4.166 1.00 98.06 86 MET A O 1
ATOM 724 N N . VAL A 1 87 ? -7.518 2.386 -3.475 1.00 98.06 87 VAL A N 1
ATOM 725 C CA . VAL A 1 87 ? -7.357 1.285 -4.444 1.00 98.06 87 VAL A CA 1
ATOM 726 C C . VAL A 1 87 ? -7.319 1.814 -5.877 1.00 98.06 87 VAL A C 1
ATOM 728 O O . VAL A 1 87 ? -6.467 1.401 -6.665 1.00 98.06 87 VAL A O 1
ATOM 731 N N . LYS A 1 88 ? -8.192 2.770 -6.218 1.00 98.19 88 LYS A N 1
ATOM 732 C CA . LYS A 1 88 ? -8.185 3.406 -7.539 1.00 98.19 88 LYS A CA 1
ATOM 733 C C . LYS A 1 88 ? -6.870 4.143 -7.821 1.00 98.19 88 LYS A C 1
ATOM 735 O O . LYS A 1 88 ? -6.314 3.968 -8.903 1.00 98.19 88 LYS A O 1
ATOM 740 N N . GLU A 1 89 ? -6.369 4.946 -6.882 1.00 98.38 89 GLU A N 1
ATOM 741 C CA . GLU A 1 89 ? -5.109 5.688 -7.061 1.00 98.38 89 GLU A CA 1
ATOM 742 C C . GLU A 1 89 ? -3.878 4.769 -7.069 1.00 98.38 89 GLU A C 1
ATOM 744 O O . GLU A 1 89 ? -2.980 4.975 -7.882 1.00 98.38 89 GLU A O 1
ATOM 749 N N . ILE A 1 90 ? -3.869 3.704 -6.260 1.00 98.19 90 ILE A N 1
ATOM 750 C CA . ILE A 1 90 ? -2.820 2.671 -6.256 1.00 98.19 90 ILE A CA 1
ATOM 751 C C . ILE A 1 90 ? -2.751 1.974 -7.618 1.00 98.19 90 ILE A C 1
ATOM 753 O O . ILE A 1 90 ? -1.673 1.831 -8.196 1.00 98.19 90 ILE A O 1
ATOM 757 N N . ASN A 1 91 ? -3.901 1.559 -8.154 1.00 97.88 91 ASN A N 1
ATOM 758 C CA . ASN A 1 91 ? -3.962 0.897 -9.455 1.00 97.88 91 ASN A CA 1
ATOM 759 C C . ASN A 1 91 ? -3.605 1.844 -10.600 1.00 97.88 91 ASN A C 1
ATOM 761 O O . ASN A 1 91 ? -2.941 1.417 -11.543 1.00 97.88 91 ASN A O 1
ATOM 765 N N . LYS A 1 92 ? -3.993 3.122 -10.506 1.00 98.00 92 LYS A N 1
ATOM 766 C CA . LYS A 1 92 ? -3.568 4.142 -11.467 1.00 98.00 92 LYS A CA 1
ATOM 767 C C . LYS A 1 92 ? -2.049 4.311 -11.449 1.00 98.00 92 LYS A C 1
ATOM 769 O O . LYS A 1 92 ? -1.444 4.211 -12.500 1.00 98.00 92 LYS A O 1
ATOM 774 N N . ALA A 1 93 ? -1.427 4.465 -10.281 1.00 97.81 93 ALA A N 1
ATOM 775 C CA . ALA A 1 93 ? 0.027 4.601 -10.176 1.00 97.81 93 ALA A CA 1
AT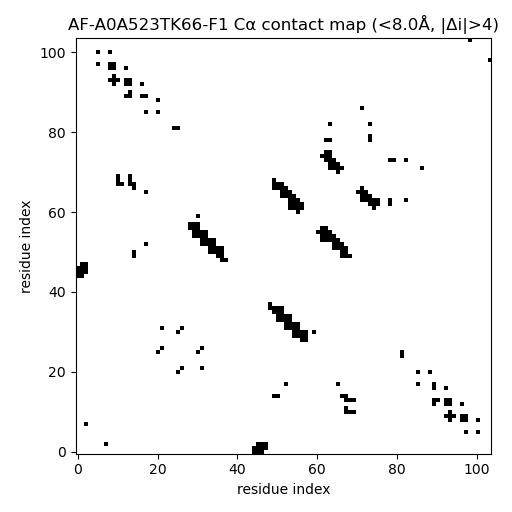OM 776 C C . ALA A 1 93 ? 0.780 3.378 -10.727 1.00 97.81 93 ALA A C 1
ATOM 778 O O . ALA A 1 93 ? 1.780 3.532 -11.418 1.00 97.81 93 ALA A O 1
ATOM 779 N N . ALA A 1 94 ? 0.283 2.165 -10.463 1.00 97.25 94 ALA A N 1
ATOM 780 C CA . ALA A 1 94 ? 0.856 0.946 -11.031 1.00 97.25 94 ALA A CA 1
ATOM 781 C C . ALA A 1 94 ? 0.734 0.903 -12.562 1.00 97.25 94 ALA A C 1
ATOM 783 O O . ALA A 1 94 ? 1.652 0.449 -13.239 1.00 97.25 94 ALA A O 1
ATOM 784 N N . LYS A 1 95 ? -0.401 1.362 -13.100 1.00 97.44 95 LYS A N 1
ATOM 785 C CA . LYS A 1 95 ? -0.633 1.441 -14.541 1.00 97.44 95 LYS A CA 1
ATOM 786 C C . LYS A 1 95 ? 0.273 2.494 -15.190 1.00 97.44 95 LYS A C 1
ATOM 788 O O . LYS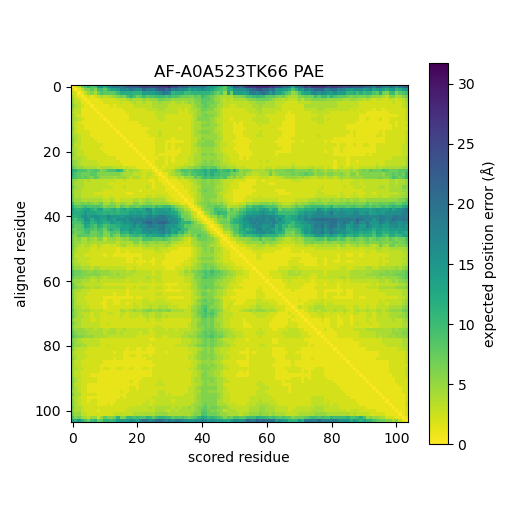 A 1 95 ? 0.981 2.146 -16.124 1.00 97.44 95 LYS A O 1
ATOM 793 N N . ASP A 1 96 ? 0.292 3.713 -14.656 1.00 97.50 96 ASP A N 1
ATOM 794 C CA . ASP A 1 96 ? 1.108 4.825 -15.157 1.00 97.50 96 ASP A CA 1
ATOM 795 C C . ASP A 1 96 ? 2.603 4.432 -15.173 1.00 97.50 96 ASP A C 1
ATOM 797 O O . ASP A 1 96 ? 3.294 4.647 -16.162 1.00 97.50 96 ASP A O 1
ATOM 801 N N . ALA A 1 97 ? 3.093 3.766 -14.118 1.00 96.75 97 ALA A N 1
ATOM 802 C CA . ALA A 1 97 ? 4.476 3.284 -14.056 1.00 96.75 97 ALA A CA 1
ATOM 803 C C . ALA A 1 97 ? 4.785 2.196 -15.100 1.00 96.75 97 ALA A C 1
ATOM 805 O O . ALA A 1 97 ? 5.903 2.125 -15.608 1.00 96.75 97 ALA A O 1
ATOM 806 N N . LEU A 1 98 ? 3.811 1.336 -15.422 1.00 96.44 98 LEU A N 1
ATOM 807 C CA . LEU A 1 98 ? 3.977 0.339 -16.478 1.00 96.44 98 LEU A CA 1
ATOM 808 C C . LEU A 1 98 ? 4.016 0.993 -17.866 1.00 96.44 98 LEU A C 1
ATOM 810 O O . LEU A 1 98 ? 4.851 0.606 -18.676 1.00 96.44 98 LEU A O 1
ATOM 814 N N . GLU A 1 99 ? 3.139 1.965 -18.128 1.00 96.25 99 GLU A N 1
ATOM 815 C CA . GLU A 1 99 ? 3.121 2.729 -19.385 1.00 96.25 99 GLU A CA 1
ATOM 816 C C . GLU A 1 99 ? 4.451 3.481 -19.581 1.00 96.25 99 GLU A C 1
ATOM 818 O O . GLU A 1 99 ? 5.084 3.343 -20.627 1.00 96.25 99 GLU A O 1
ATOM 823 N N . GLU A 1 100 ? 4.963 4.138 -18.531 1.00 95.19 100 GLU A N 1
ATOM 824 C CA . GLU A 1 100 ? 6.280 4.794 -18.541 1.00 95.19 100 GLU A CA 1
ATOM 825 C C . GLU A 1 100 ? 7.422 3.804 -18.828 1.00 95.19 100 GLU A C 1
ATOM 827 O O . GLU A 1 100 ? 8.305 4.085 -19.639 1.00 95.19 100 GLU A O 1
ATOM 832 N N . PHE A 1 101 ? 7.393 2.621 -18.207 1.00 94.62 101 PHE A N 1
ATOM 833 C CA . PHE A 1 101 ? 8.378 1.564 -18.456 1.00 94.62 101 PHE A CA 1
ATOM 834 C C . PHE A 1 101 ? 8.321 1.017 -19.891 1.00 94.62 101 PHE A C 1
ATOM 836 O O . PHE A 1 101 ? 9.347 0.615 -20.441 1.00 94.62 101 PHE A O 1
ATOM 843 N N . GLU A 1 102 ? 7.136 0.991 -20.500 1.00 93.94 102 GLU A N 1
ATOM 844 C CA . GLU A 1 102 ? 6.920 0.537 -21.879 1.00 93.94 102 GLU A CA 1
ATOM 845 C C . GLU A 1 102 ? 7.185 1.632 -22.922 1.00 93.94 102 GLU A C 1
ATOM 847 O O . GLU A 1 102 ? 7.322 1.318 -24.105 1.00 93.94 102 GLU A O 1
ATOM 852 N N . GLY A 1 103 ? 7.312 2.890 -22.490 1.00 91.06 103 GLY A N 1
ATOM 853 C CA . GLY A 1 103 ? 7.512 4.046 -23.361 1.00 91.06 103 GLY A CA 1
ATOM 854 C C . GLY A 1 103 ? 6.261 4.425 -24.157 1.00 91.06 103 GLY A C 1
ATOM 855 O O . GLY A 1 103 ? 6.392 4.839 -25.311 1.00 91.06 103 GLY A O 1
ATOM 856 N N . ILE A 1 104 ? 5.074 4.239 -23.567 1.00 72.75 104 ILE A N 1
ATOM 857 C CA . ILE A 1 104 ? 3.758 4.499 -24.183 1.00 72.75 104 ILE A CA 1
ATOM 858 C C . ILE A 1 104 ? 3.075 5.690 -23.510 1.00 72.75 104 ILE A C 1
ATOM 860 O O . ILE A 1 104 ? 3.176 5.808 -22.270 1.00 72.75 104 ILE A O 1
#

Sequence (104 aa):
MVEPPRLQVQFDAREKIIPILFEKYCKNNYQFVIIPPTIELNPRPGPIKRPTFHIRDDSGELVAFFNPWGTTACYKEEFKHIFDRMVKEINKAAKDALEEFEGI

Radius of gyration: 14.73 Å; Cα conta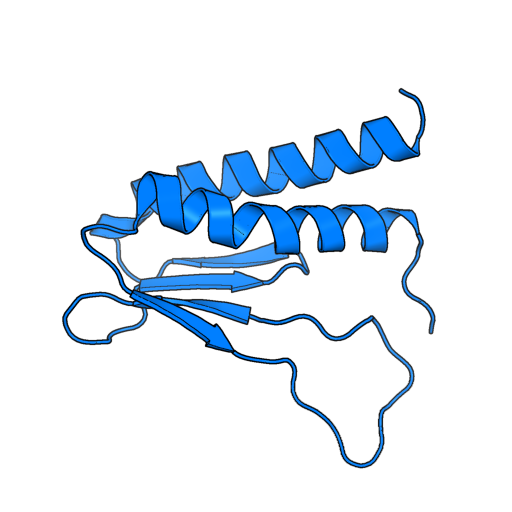cts (8 Å, |Δi|>4): 143; chains: 1; bounding box: 34×33×43 Å

Mean predicted aligned error: 4.19 Å